Protein AF-A0AAP0HSZ7-F1 (afdb_monomer)

InterPro domains:
  IPR001128 Cytochrome P450 [PF00067] (27-95)
  IPR036396 Cytochrome P450 superfamily [G3DSA:1.10.630.10] (6-100)
  IPR036396 Cytochrome P450 superfamily [SSF48264] (20-97)

Secondary structure (DSSP, 8-state):
-PPP-TTSHHHHHHHHT-SSTTHHHHHHHHHHHHHHHHHHHHHHHHHHHHSPPPS---HHHHHHS-B-TTSPBPPHHHHHHHHHHHHHHHHHHHHHHHHHHHH-TT--------PPP-----

Foldseek 3Di:
DDDPPLVCVVVVVVVVLPPDPCSVVVVVVVVVLLVVLLVVLVVVVVCVVPDDDDPDDDPLNVQQCDADPVRDGDDSSSSSSVVVVCVVVCVVVVVVVVVVCVVCVPDPDDDDPDPDPDPPPD

Structure (mmCIF, N/CA/C/O backbone):
data_AF-A0AAP0HSZ7-F1
#
_entry.id   AF-A0AAP0HSZ7-F1
#
loop_
_atom_site.group_PDB
_atom_site.id
_atom_site.type_symbol
_atom_site.label_atom_id
_atom_site.label_alt_id
_atom_site.label_comp_id
_atom_site.label_asym_id
_atom_site.label_entity_id
_atom_site.label_seq_id
_atom_site.pdbx_PDB_ins_code
_atom_site.Cartn_x
_atom_site.Cartn_y
_atom_site.Cartn_z
_atom_site.occupancy
_atom_site.B_iso_or_equiv
_atom_site.auth_seq_id
_atom_site.auth_comp_id
_atom_site.auth_asym_id
_atom_site.auth_atom_id
_atom_site.pdbx_PDB_model_num
ATOM 1 N N . MET A 1 1 ? 3.371 -22.488 9.669 1.00 41.75 1 MET A N 1
ATOM 2 C CA . MET A 1 1 ? 4.230 -21.444 9.077 1.00 41.75 1 MET A CA 1
ATOM 3 C C . MET A 1 1 ? 3.594 -20.109 9.413 1.00 41.75 1 MET A C 1
ATOM 5 O O . MET A 1 1 ? 2.587 -19.772 8.810 1.00 41.75 1 MET A O 1
ATOM 9 N N . GLY A 1 2 ? 4.062 -19.464 10.482 1.00 43.22 2 GLY A N 1
ATOM 10 C CA . GLY A 1 2 ? 3.450 -18.241 11.002 1.00 43.22 2 GLY A CA 1
ATOM 11 C C . GLY A 1 2 ? 3.697 -17.076 10.055 1.00 43.22 2 GLY A C 1
ATOM 12 O O . GLY A 1 2 ? 4.833 -16.862 9.634 1.00 43.22 2 GLY A O 1
ATOM 13 N N . TRP A 1 3 ? 2.629 -16.359 9.717 1.00 48.72 3 TRP A N 1
ATOM 14 C CA . TRP A 1 3 ? 2.714 -15.055 9.071 1.00 48.72 3 TRP A CA 1
ATOM 15 C C . TRP A 1 3 ? 3.683 -14.179 9.882 1.00 48.72 3 TRP A C 1
ATOM 17 O O . TRP A 1 3 ? 3.602 -14.207 11.116 1.00 48.72 3 TRP A O 1
ATOM 27 N N . PRO A 1 4 ? 4.632 -13.454 9.263 1.00 49.66 4 PRO A N 1
ATOM 28 C CA . PRO A 1 4 ? 5.473 -12.530 10.009 1.00 49.66 4 PRO A CA 1
ATOM 29 C C . PRO A 1 4 ? 4.560 -11.549 10.746 1.00 49.66 4 PRO A C 1
ATOM 31 O O . PRO A 1 4 ? 3.753 -10.864 10.126 1.00 49.66 4 PRO A O 1
ATOM 34 N N . TYR A 1 5 ? 4.641 -11.551 12.076 1.00 49.81 5 TYR A N 1
ATOM 35 C CA . TYR A 1 5 ? 3.863 -10.670 12.937 1.00 49.81 5 TYR A CA 1
ATOM 36 C C . TYR A 1 5 ? 4.085 -9.215 12.493 1.00 49.81 5 TYR A C 1
ATOM 38 O O . TYR A 1 5 ? 5.192 -8.685 12.622 1.00 49.81 5 TYR A O 1
ATOM 46 N N . PHE A 1 6 ? 3.023 -8.601 11.961 1.00 59.78 6 PHE A N 1
ATOM 47 C CA . PHE A 1 6 ? 3.003 -7.328 11.230 1.00 59.78 6 PHE A CA 1
ATOM 48 C C . PHE A 1 6 ? 3.539 -6.111 12.012 1.00 59.78 6 PHE A C 1
ATOM 50 O O . PHE A 1 6 ? 3.813 -5.078 11.420 1.00 59.78 6 PHE A O 1
ATOM 57 N N . GLY A 1 7 ? 3.803 -6.241 13.317 1.00 53.78 7 GLY A N 1
ATOM 58 C CA . GLY A 1 7 ? 4.415 -5.191 14.139 1.00 53.78 7 GLY A CA 1
ATOM 59 C C . GLY A 1 7 ? 5.947 -5.078 14.057 1.00 53.78 7 GLY A C 1
ATOM 60 O O . GLY A 1 7 ? 6.494 -4.047 14.438 1.00 53.78 7 GLY A O 1
ATOM 61 N N . ASN A 1 8 ? 6.672 -6.097 13.568 1.00 56.06 8 ASN A N 1
ATOM 62 C CA . ASN A 1 8 ? 8.144 -6.041 13.438 1.00 56.06 8 ASN A CA 1
ATOM 63 C C . ASN A 1 8 ? 8.613 -5.722 11.999 1.00 56.06 8 ASN A C 1
ATOM 65 O O . ASN A 1 8 ? 9.811 -5.712 11.709 1.00 56.06 8 ASN A O 1
ATOM 69 N N . THR A 1 9 ? 7.676 -5.440 11.090 1.00 60.94 9 THR A N 1
ATOM 70 C CA . THR A 1 9 ? 7.922 -5.146 9.667 1.00 60.94 9 THR A CA 1
ATOM 71 C C . THR A 1 9 ? 8.646 -3.813 9.470 1.00 60.94 9 THR A C 1
ATOM 73 O O . THR A 1 9 ? 9.502 -3.696 8.596 1.00 60.94 9 THR A O 1
ATOM 76 N N . LEU A 1 10 ? 8.427 -2.832 10.350 1.00 56.97 10 LEU A N 1
ATOM 77 C CA . LEU A 1 10 ? 9.174 -1.571 10.331 1.00 56.97 10 LEU A CA 1
ATOM 78 C C . LEU A 1 10 ? 10.675 -1.791 10.599 1.00 56.97 10 LEU A C 1
ATOM 80 O O . LEU A 1 10 ? 11.528 -1.153 9.978 1.00 56.97 10 LEU A O 1
ATOM 84 N N . SER A 1 11 ? 11.009 -2.752 11.470 1.00 55.59 11 SER A N 1
ATOM 85 C CA . SER A 1 11 ? 12.386 -3.211 11.692 1.00 55.59 11 SER A CA 1
ATOM 86 C C . SER A 1 11 ? 12.948 -3.917 10.458 1.00 55.59 11 SER A C 1
ATOM 88 O O . SER A 1 11 ? 14.126 -3.751 10.156 1.00 55.59 11 SER A O 1
ATOM 90 N N . PHE A 1 12 ? 12.116 -4.654 9.714 1.00 61.50 12 PHE A N 1
ATOM 91 C CA . PHE A 1 12 ? 12.490 -5.304 8.455 1.00 61.50 12 PHE A CA 1
ATOM 92 C C . PHE A 1 12 ? 12.757 -4.290 7.335 1.00 61.50 12 PHE A C 1
ATOM 94 O O . PHE A 1 12 ? 13.806 -4.357 6.702 1.00 61.50 12 PHE A O 1
ATOM 101 N N . ILE A 1 13 ? 11.891 -3.289 7.146 1.00 61.28 13 ILE A N 1
ATOM 102 C CA . ILE A 1 13 ? 12.109 -2.183 6.197 1.00 61.28 13 ILE A CA 1
ATOM 103 C C . ILE A 1 13 ? 13.379 -1.409 6.572 1.00 61.28 13 ILE A C 1
ATOM 105 O O . ILE A 1 13 ? 14.183 -1.067 5.705 1.00 61.28 13 ILE A O 1
ATOM 109 N N . LYS A 1 14 ? 13.595 -1.162 7.870 1.00 59.94 14 LYS A N 1
ATOM 110 C CA . LYS A 1 14 ? 14.803 -0.501 8.380 1.00 59.94 14 LYS A CA 1
ATOM 111 C C . LYS A 1 14 ? 16.066 -1.337 8.145 1.00 59.94 14 LYS A C 1
ATOM 113 O O . LYS A 1 14 ? 17.078 -0.778 7.735 1.00 59.94 14 LYS A O 1
ATOM 118 N N . ALA A 1 15 ? 16.012 -2.649 8.373 1.00 55.22 15 ALA A N 1
ATOM 119 C CA . ALA A 1 15 ? 17.132 -3.565 8.162 1.00 55.22 15 ALA A CA 1
ATOM 120 C C . ALA A 1 15 ? 17.459 -3.749 6.671 1.00 55.22 15 ALA A C 1
ATOM 122 O O . ALA A 1 15 ? 18.625 -3.676 6.296 1.00 55.22 15 ALA A O 1
ATOM 123 N N . PHE A 1 16 ? 16.443 -3.893 5.814 1.00 54.72 16 PHE A N 1
ATOM 124 C CA . PHE A 1 16 ? 16.590 -4.009 4.358 1.00 54.72 16 PHE A CA 1
ATOM 125 C C . PHE A 1 16 ? 17.233 -2.760 3.730 1.00 54.72 16 PHE A C 1
ATOM 127 O O . PHE A 1 16 ? 17.910 -2.848 2.712 1.00 54.72 16 PHE A O 1
ATOM 134 N N . LYS A 1 17 ? 17.064 -1.589 4.357 1.00 54.47 17 LYS A N 1
ATOM 135 C CA . LYS A 1 17 ? 17.573 -0.294 3.874 1.00 54.47 17 LYS A CA 1
ATOM 136 C C . LYS A 1 17 ? 18.933 0.129 4.440 1.00 54.47 17 LYS A C 1
ATOM 138 O O . LYS A 1 17 ? 19.431 1.187 4.065 1.00 54.47 17 LYS A O 1
ATOM 143 N N . SER A 1 18 ? 19.529 -0.640 5.354 1.00 52.88 18 SER A N 1
ATOM 144 C CA . SER A 1 18 ? 20.661 -0.172 6.173 1.00 52.88 18 SER A CA 1
ATOM 145 C C . SER A 1 18 ? 22.059 -0.329 5.543 1.00 52.88 18 SER A C 1
ATOM 147 O O . SER A 1 18 ? 23.034 0.052 6.189 1.00 52.88 18 SER A O 1
ATOM 149 N N . SER A 1 19 ? 22.206 -0.867 4.330 1.00 51.09 19 SER A N 1
ATOM 150 C CA . SER A 1 19 ? 23.522 -1.286 3.807 1.00 51.09 19 SER A CA 1
ATOM 151 C C . SER A 1 19 ? 24.148 -0.391 2.723 1.00 51.09 19 SER A C 1
ATOM 153 O O . SER A 1 19 ? 24.992 -0.891 1.991 1.00 51.09 19 SER A O 1
ATOM 155 N N . ASP A 1 20 ? 23.798 0.901 2.611 1.00 55.50 20 ASP A N 1
ATOM 156 C CA . ASP A 1 20 ? 24.531 1.845 1.735 1.00 55.50 20 ASP A CA 1
ATOM 157 C C . ASP A 1 20 ? 24.242 3.333 2.090 1.00 55.50 20 ASP A C 1
ATOM 159 O O . ASP A 1 20 ? 23.107 3.639 2.467 1.00 55.50 20 ASP A O 1
ATOM 163 N N . PRO A 1 21 ? 25.198 4.285 1.998 1.00 47.62 21 PRO A N 1
ATOM 164 C CA . PRO A 1 21 ? 25.037 5.747 2.141 1.00 47.62 21 PRO A CA 1
ATOM 165 C C . PRO A 1 21 ? 23.815 6.428 1.493 1.00 47.62 21 PRO A C 1
ATOM 167 O O . PRO A 1 21 ? 23.349 7.437 2.032 1.00 47.62 21 PRO A O 1
ATOM 170 N N . ASP A 1 22 ? 23.222 5.874 0.431 1.00 51.47 22 ASP A N 1
ATOM 171 C CA . ASP A 1 22 ? 21.936 6.342 -0.134 1.00 51.47 22 ASP A CA 1
ATOM 172 C C . ASP A 1 22 ? 20.736 6.158 0.824 1.00 51.47 22 ASP A C 1
ATOM 174 O O . ASP A 1 22 ? 19.632 6.670 0.599 1.00 51.47 22 ASP A O 1
ATOM 178 N N . SER A 1 23 ? 20.966 5.475 1.948 1.00 59.53 23 SER A N 1
ATOM 179 C CA . SER A 1 23 ? 20.072 5.280 3.091 1.00 59.53 23 SER A CA 1
ATOM 180 C C . SER A 1 23 ?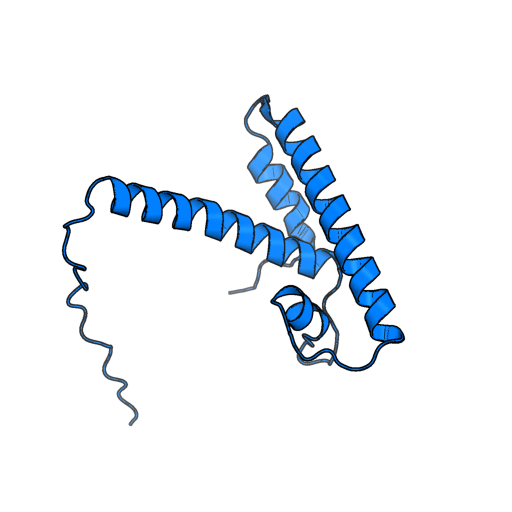 19.355 6.555 3.541 1.00 59.53 23 SER A C 1
ATOM 182 O O . SER A 1 23 ? 18.170 6.495 3.870 1.00 59.53 23 SER A O 1
ATOM 184 N N . PHE A 1 24 ? 20.004 7.725 3.510 1.00 53.75 24 PHE A N 1
ATOM 185 C CA . PHE A 1 24 ? 19.356 8.972 3.931 1.00 53.75 24 PHE A CA 1
ATOM 186 C C . PHE A 1 24 ? 18.237 9.403 2.972 1.00 53.75 24 PHE A C 1
ATOM 188 O O . PHE A 1 24 ? 17.120 9.690 3.412 1.00 53.75 24 PHE A O 1
ATOM 195 N N . ILE A 1 25 ? 18.509 9.394 1.664 1.00 60.56 25 ILE A N 1
ATOM 196 C CA . ILE A 1 25 ? 17.528 9.750 0.630 1.00 60.56 25 ILE A CA 1
ATOM 197 C C . ILE A 1 25 ? 16.416 8.698 0.578 1.00 60.56 25 ILE A C 1
ATOM 199 O O . ILE A 1 25 ? 15.238 9.050 0.542 1.00 60.56 25 ILE A O 1
ATOM 203 N N . SER A 1 26 ? 16.770 7.414 0.688 1.00 65.75 26 SER A N 1
ATOM 204 C CA . SER A 1 26 ? 15.806 6.308 0.753 1.00 65.75 26 SER A CA 1
ATOM 205 C C . SER A 1 26 ? 14.923 6.362 2.006 1.00 65.75 26 SER A C 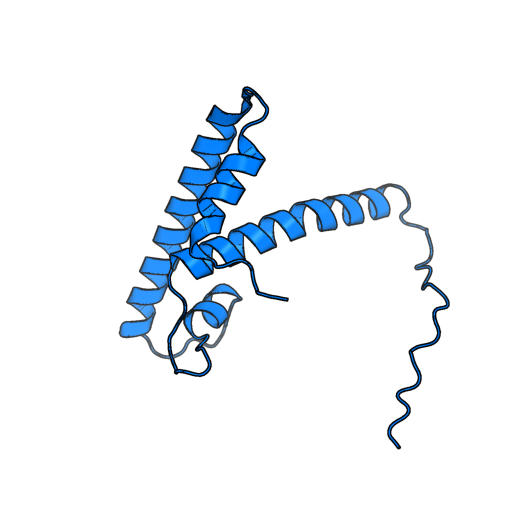1
ATOM 207 O O . SER A 1 26 ? 13.720 6.102 1.934 1.00 65.75 26 SER A O 1
ATOM 209 N N . SER A 1 27 ? 15.482 6.736 3.159 1.00 66.00 27 SER A N 1
ATOM 210 C CA . SER A 1 27 ? 14.752 6.902 4.421 1.00 66.00 27 SER A CA 1
ATOM 211 C C . SER A 1 27 ? 13.794 8.088 4.356 1.00 66.00 27 SER A C 1
ATOM 213 O O . SER A 1 27 ? 12.627 7.959 4.722 1.00 66.00 27 SER A O 1
ATOM 215 N N . TYR A 1 28 ? 14.248 9.223 3.822 1.00 71.88 28 TYR A N 1
ATOM 216 C CA . TYR A 1 28 ? 13.415 10.409 3.645 1.00 71.88 28 TYR A CA 1
ATOM 217 C C . TYR A 1 28 ? 12.270 10.178 2.649 1.00 71.88 28 TYR A C 1
ATOM 219 O O . TYR A 1 28 ? 11.123 10.511 2.946 1.00 71.88 28 TYR A O 1
ATOM 227 N N . ALA A 1 29 ? 12.554 9.554 1.502 1.00 76.94 29 ALA A N 1
ATOM 228 C CA . ALA A 1 29 ? 11.542 9.209 0.505 1.00 76.94 29 ALA A CA 1
ATOM 229 C C . ALA A 1 29 ? 10.508 8.215 1.056 1.00 76.94 29 ALA A C 1
ATOM 231 O O . ALA A 1 29 ? 9.313 8.377 0.831 1.00 76.94 29 ALA A O 1
ATOM 232 N N . CYS A 1 30 ? 10.952 7.225 1.833 1.00 75.06 30 CYS A N 1
ATOM 233 C CA . CYS A 1 30 ? 10.059 6.256 2.465 1.00 75.06 30 CYS A CA 1
ATOM 234 C C . CYS A 1 30 ? 9.141 6.888 3.500 1.00 75.06 30 CYS A C 1
ATOM 236 O O . CYS A 1 30 ? 7.963 6.561 3.531 1.00 75.06 30 CYS A O 1
ATOM 238 N N . LYS A 1 31 ? 9.677 7.782 4.338 1.00 80.56 31 LYS A N 1
ATOM 239 C CA . LYS A 1 31 ? 8.879 8.504 5.331 1.00 80.56 31 LYS A CA 1
ATOM 240 C C . LYS A 1 31 ? 7.810 9.341 4.651 1.00 80.56 31 LYS A C 1
ATOM 242 O O . LYS A 1 31 ? 6.645 9.173 4.957 1.00 80.56 31 LYS A O 1
ATOM 247 N N . LYS A 1 32 ? 8.189 10.123 3.635 1.00 87.31 32 LYS A N 1
ATOM 248 C CA . LYS A 1 32 ? 7.226 10.891 2.837 1.00 87.31 32 LYS A CA 1
ATOM 249 C C . LYS A 1 32 ? 6.147 10.030 2.196 1.00 87.31 32 LYS A C 1
ATOM 251 O O . LYS A 1 32 ? 5.005 10.459 2.111 1.00 87.31 32 LYS A O 1
ATOM 256 N N . LEU A 1 33 ? 6.518 8.850 1.704 1.00 86.56 33 LEU A N 1
ATOM 257 C CA . LEU A 1 33 ? 5.569 7.922 1.107 1.00 86.56 33 LEU A CA 1
ATOM 258 C C . LEU A 1 33 ? 4.595 7.384 2.159 1.00 86.56 33 LEU A C 1
ATOM 260 O O . LEU A 1 33 ? 3.396 7.379 1.908 1.00 86.56 33 LEU A O 1
ATOM 264 N N . VAL A 1 34 ? 5.094 6.974 3.326 1.00 87.19 34 VAL A N 1
ATOM 265 C CA . VAL A 1 34 ? 4.256 6.523 4.446 1.00 87.19 34 VAL A CA 1
ATOM 266 C C . VAL A 1 34 ? 3.325 7.642 4.907 1.00 87.19 34 VAL A C 1
ATOM 268 O O . VAL A 1 34 ? 2.129 7.403 5.012 1.00 87.19 34 VAL A O 1
ATOM 271 N N . ASP A 1 35 ? 3.842 8.858 5.094 1.00 88.31 35 ASP A N 1
ATOM 272 C CA . ASP A 1 35 ? 3.053 10.026 5.503 1.00 88.31 35 ASP A CA 1
ATOM 273 C C . ASP A 1 35 ? 1.936 10.312 4.485 1.00 88.31 35 ASP A C 1
ATOM 275 O O . ASP A 1 35 ? 0.771 10.430 4.851 1.00 88.31 35 ASP A O 1
ATOM 279 N N . ALA A 1 36 ? 2.259 10.321 3.187 1.00 91.12 36 ALA A N 1
ATOM 280 C CA . ALA A 1 36 ? 1.268 10.538 2.136 1.00 91.12 36 ALA A CA 1
ATOM 281 C C . ALA A 1 36 ? 0.206 9.426 2.078 1.00 91.12 36 ALA A C 1
ATOM 283 O O . ALA A 1 36 ? -0.969 9.709 1.847 1.00 91.12 36 ALA A O 1
ATOM 284 N N . LEU A 1 37 ? 0.595 8.160 2.272 1.00 89.00 37 LEU A N 1
ATOM 285 C CA . LEU A 1 37 ? -0.358 7.049 2.315 1.00 89.00 37 LEU A CA 1
ATOM 286 C C . LEU A 1 37 ? -1.259 7.127 3.551 1.00 89.00 37 LEU A C 1
ATOM 288 O O . LEU A 1 37 ? -2.457 6.877 3.433 1.00 89.00 37 LEU A O 1
ATOM 292 N N . LEU A 1 38 ? -0.711 7.513 4.703 1.00 90.88 38 LEU A N 1
ATOM 293 C CA . LEU A 1 38 ? -1.474 7.718 5.930 1.00 90.88 38 LEU A CA 1
ATOM 294 C C . LEU A 1 38 ? -2.482 8.864 5.783 1.00 90.88 38 LEU A C 1
ATOM 296 O O . LEU A 1 38 ? -3.647 8.707 6.151 1.00 90.88 38 LEU A O 1
ATOM 300 N N . ASP A 1 39 ? -2.078 9.986 5.187 1.00 92.12 39 ASP A N 1
ATOM 301 C CA . ASP A 1 39 ? -2.969 11.118 4.905 1.00 92.12 39 ASP A CA 1
ATOM 302 C C . ASP A 1 39 ? -4.136 10.695 3.997 1.00 92.12 39 ASP A C 1
ATOM 304 O O . ASP A 1 39 ? -5.297 11.008 4.264 1.00 92.12 39 ASP A O 1
ATOM 308 N N . ILE A 1 40 ? -3.852 9.920 2.945 1.00 90.69 40 ILE A N 1
ATOM 309 C CA . ILE A 1 40 ? -4.881 9.413 2.025 1.00 90.69 40 ILE A CA 1
ATOM 310 C C . ILE A 1 40 ? -5.827 8.434 2.732 1.00 90.69 40 ILE A C 1
ATOM 312 O O . ILE A 1 40 ? -7.043 8.516 2.547 1.00 90.69 40 ILE A O 1
ATOM 316 N N . LEU A 1 41 ? -5.297 7.498 3.523 1.00 89.88 41 LEU A N 1
ATOM 317 C CA . LEU A 1 41 ? -6.110 6.490 4.209 1.00 89.88 41 LEU A CA 1
ATOM 318 C C . LEU A 1 41 ? -6.980 7.102 5.302 1.00 89.88 41 LEU A C 1
ATOM 320 O O . LEU A 1 41 ? -8.167 6.787 5.379 1.00 89.88 41 LEU A O 1
ATOM 324 N N . SER A 1 42 ? -6.425 8.012 6.101 1.00 88.19 42 SER A N 1
ATOM 325 C CA . SER A 1 42 ? -7.170 8.703 7.153 1.00 88.19 42 SER A CA 1
ATOM 326 C C . SER A 1 42 ? -8.308 9.551 6.575 1.00 88.19 42 SER A C 1
ATOM 328 O O . SER A 1 42 ? -9.437 9.474 7.070 1.00 88.19 42 SER A O 1
ATOM 330 N N . ALA A 1 43 ? -8.065 10.271 5.473 1.00 88.38 43 ALA A N 1
ATOM 331 C CA . ALA A 1 43 ? -9.103 11.003 4.747 1.00 88.38 43 ALA A CA 1
ATOM 332 C C . ALA A 1 43 ? -10.211 10.065 4.239 1.00 88.38 43 ALA A C 1
ATOM 334 O O . ALA A 1 43 ? -11.391 10.284 4.520 1.00 88.38 43 ALA A O 1
ATOM 335 N N . ARG A 1 44 ? -9.842 8.960 3.577 1.00 87.69 44 ARG A N 1
ATOM 336 C CA . ARG A 1 44 ? -10.799 7.955 3.079 1.00 87.69 44 ARG A CA 1
ATOM 337 C C . ARG A 1 44 ? -11.615 7.318 4.203 1.00 87.69 44 ARG A C 1
ATOM 339 O O . ARG A 1 44 ? -12.814 7.088 4.043 1.00 87.69 44 ARG A O 1
ATOM 346 N N . ARG A 1 45 ? -10.996 7.039 5.353 1.00 85.00 45 ARG A N 1
ATOM 347 C CA . ARG A 1 45 ? -11.680 6.464 6.519 1.00 85.00 45 ARG A CA 1
ATOM 348 C C . ARG A 1 45 ? -12.686 7.458 7.110 1.00 85.00 45 ARG A C 1
ATOM 350 O O . ARG A 1 45 ? -13.792 7.049 7.454 1.00 85.00 45 ARG A O 1
ATOM 357 N N . ALA A 1 46 ? -12.351 8.749 7.165 1.00 85.50 46 ALA A N 1
ATOM 358 C CA . ALA A 1 46 ? -13.260 9.800 7.629 1.00 85.50 46 ALA A CA 1
ATOM 359 C C . ALA A 1 46 ? -14.463 10.003 6.689 1.00 85.50 46 ALA A C 1
ATOM 361 O O . ALA A 1 46 ? -15.602 10.121 7.147 1.00 85.50 46 ALA A O 1
ATOM 362 N N . GLU A 1 47 ? -14.236 9.977 5.374 1.00 83.56 47 GLU A N 1
ATOM 363 C CA . GLU A 1 47 ? -15.303 10.091 4.372 1.00 83.56 47 GLU A CA 1
ATOM 364 C C . GLU A 1 47 ? -16.301 8.928 4.472 1.00 83.56 47 G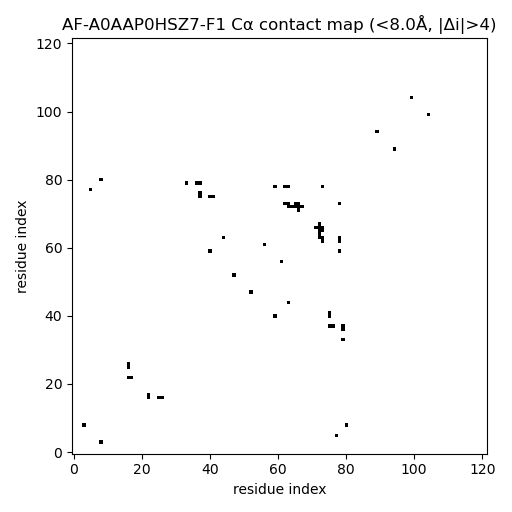LU A C 1
ATOM 366 O O . GLU A 1 47 ? -17.512 9.139 4.415 1.00 83.56 47 GLU A O 1
ATOM 371 N N . ARG A 1 48 ? -15.824 7.708 4.735 1.00 77.19 48 ARG A N 1
ATOM 372 C CA . ARG A 1 48 ? -16.664 6.504 4.878 1.00 77.19 48 ARG A CA 1
ATOM 373 C C . ARG A 1 48 ? -17.587 6.504 6.094 1.00 77.19 48 ARG A C 1
ATOM 375 O O . ARG A 1 48 ? -18.603 5.819 6.069 1.00 77.19 48 ARG A O 1
ATOM 382 N N . VAL A 1 49 ? -17.274 7.270 7.141 1.00 75.44 49 VAL A N 1
ATOM 383 C CA . VAL A 1 49 ? -18.181 7.431 8.294 1.00 75.44 49 VAL A CA 1
ATOM 384 C C . VAL A 1 49 ? -19.435 8.223 7.906 1.00 75.44 49 VAL A C 1
ATOM 386 O O . VAL A 1 49 ? -20.493 8.039 8.503 1.00 75.44 49 VAL A O 1
ATOM 389 N N . THR A 1 50 ? -19.333 9.101 6.905 1.00 70.19 50 THR A N 1
ATOM 390 C CA . THR A 1 50 ? -20.392 10.058 6.544 1.00 70.19 50 THR A CA 1
ATOM 391 C C . THR A 1 50 ? -21.047 9.782 5.187 1.00 70.19 50 THR A C 1
ATOM 393 O O . THR A 1 50 ? -22.162 10.246 4.949 1.00 70.19 50 THR A O 1
ATOM 396 N N . ALA A 1 51 ? -20.392 9.025 4.302 1.00 65.31 51 ALA A N 1
ATOM 397 C CA . ALA A 1 51 ? -20.817 8.822 2.920 1.00 65.31 51 ALA A CA 1
ATOM 398 C C . ALA A 1 51 ? -21.557 7.494 2.666 1.00 65.31 51 ALA A C 1
ATOM 400 O O . ALA A 1 51 ? -21.328 6.478 3.318 1.00 65.31 51 ALA A O 1
ATOM 401 N N . ALA A 1 52 ? -22.428 7.503 1.650 1.00 62.44 52 ALA A N 1
ATOM 402 C CA . ALA A 1 52 ? -23.081 6.312 1.103 1.00 62.44 52 ALA A CA 1
ATOM 403 C C . ALA A 1 52 ? -22.081 5.430 0.314 1.00 62.44 52 ALA A C 1
ATOM 405 O O . ALA A 1 52 ? -21.107 5.965 -0.223 1.00 62.44 52 ALA A O 1
ATOM 406 N N . PRO A 1 53 ? -22.316 4.105 0.192 1.00 60.88 53 PRO A N 1
ATOM 407 C CA . PRO A 1 53 ? -21.375 3.201 -0.466 1.00 60.88 53 PRO A CA 1
ATOM 408 C C . PRO A 1 53 ? -21.124 3.620 -1.922 1.00 60.88 53 PRO A C 1
ATOM 410 O O . PRO A 1 53 ? -22.053 3.681 -2.730 1.00 60.88 53 PRO A O 1
ATOM 413 N N . GLN A 1 54 ? -19.869 3.922 -2.263 1.00 62.28 54 GLN A N 1
ATOM 414 C CA . GLN A 1 54 ? -19.473 4.261 -3.630 1.00 62.28 54 GLN A CA 1
ATOM 415 C C . GLN A 1 54 ? -19.278 2.993 -4.478 1.00 62.28 54 GLN A C 1
ATOM 417 O O . GLN A 1 54 ? -18.804 1.967 -4.000 1.00 62.28 54 GLN A O 1
ATOM 422 N N . ALA A 1 55 ? -19.629 3.077 -5.766 1.00 58.16 55 ALA A N 1
ATOM 423 C CA . ALA A 1 55 ? -19.694 1.938 -6.689 1.00 58.16 55 ALA A CA 1
ATOM 424 C C . ALA A 1 55 ? -18.339 1.465 -7.257 1.00 58.16 55 ALA A C 1
ATOM 426 O O . ALA A 1 55 ? -18.296 0.460 -7.966 1.00 58.16 55 ALA A O 1
ATOM 427 N N . LYS A 1 56 ? -17.235 2.177 -6.994 1.00 60.12 56 LYS A N 1
ATOM 428 C CA . LYS A 1 56 ? -15.899 1.804 -7.478 1.00 60.12 56 LYS A CA 1
ATOM 429 C C . LYS A 1 56 ? -15.004 1.490 -6.285 1.00 60.12 56 LYS A C 1
ATOM 431 O O . LYS A 1 56 ? -14.478 2.406 -5.673 1.00 60.12 56 LYS A O 1
ATOM 436 N N . GLN A 1 57 ? -14.854 0.204 -5.980 1.00 70.44 57 GLN A N 1
ATOM 437 C CA . GLN A 1 57 ? -13.903 -0.276 -4.982 1.00 70.44 57 GLN A CA 1
ATOM 438 C C . GLN A 1 57 ? -12.521 -0.401 -5.619 1.00 70.44 57 GLN A C 1
ATOM 440 O O . GLN A 1 57 ? -12.341 -1.143 -6.589 1.00 70.44 57 GLN A O 1
ATOM 445 N N . ASP A 1 58 ? -11.551 0.337 -5.091 1.00 82.50 58 ASP A N 1
ATOM 446 C CA . ASP A 1 58 ? -10.142 0.056 -5.337 1.00 82.50 58 ASP A CA 1
ATOM 447 C C . ASP A 1 58 ? -9.575 -0.946 -4.309 1.00 82.50 58 ASP A C 1
ATOM 449 O O . ASP A 1 58 ? -10.272 -1.451 -3.427 1.00 82.50 58 ASP A O 1
ATOM 453 N N . MET A 1 59 ? -8.296 -1.302 -4.445 1.00 84.06 59 MET A N 1
ATOM 454 C CA . MET A 1 59 ? -7.660 -2.240 -3.516 1.00 84.06 59 MET A CA 1
ATOM 455 C C . MET A 1 59 ? -7.618 -1.700 -2.076 1.00 84.06 59 MET A C 1
ATOM 457 O O . MET A 1 59 ? -7.783 -2.473 -1.137 1.00 84.06 59 MET A O 1
ATOM 461 N N . THR A 1 60 ? -7.403 -0.394 -1.886 1.00 87.62 60 THR A N 1
ATOM 462 C CA . THR A 1 60 ? -7.353 0.209 -0.542 1.00 87.62 60 THR A CA 1
ATOM 463 C C . THR A 1 60 ? -8.722 0.176 0.119 1.00 87.62 60 THR A C 1
ATOM 465 O O . THR A 1 60 ? -8.834 -0.116 1.305 1.00 87.62 60 THR A O 1
ATOM 468 N N . ASP A 1 61 ? -9.768 0.370 -0.676 1.00 88.00 61 ASP A N 1
ATOM 469 C CA . ASP A 1 61 ? -11.151 0.286 -0.246 1.00 88.00 61 ASP A CA 1
ATOM 470 C C . ASP A 1 61 ? -11.503 -1.113 0.265 1.00 88.00 61 ASP A C 1
ATOM 472 O O . ASP A 1 61 ? -12.125 -1.245 1.316 1.00 88.00 61 ASP A O 1
ATOM 476 N N . ALA A 1 62 ? -11.047 -2.149 -0.443 1.00 88.31 62 ALA A N 1
ATOM 477 C CA . ALA A 1 62 ? -11.225 -3.534 -0.023 1.00 88.31 62 ALA A CA 1
ATOM 478 C C . ALA A 1 62 ? -10.458 -3.861 1.270 1.00 88.31 62 ALA A C 1
ATOM 480 O O . ALA A 1 62 ? -10.958 -4.620 2.094 1.00 88.31 62 ALA A O 1
ATOM 481 N N . LEU A 1 63 ? -9.268 -3.280 1.470 1.00 88.88 63 LEU A N 1
ATOM 482 C CA . LEU A 1 63 ? -8.480 -3.472 2.693 1.00 88.88 63 LEU A CA 1
ATOM 483 C C . LEU A 1 63 ? -9.083 -2.748 3.907 1.00 88.88 63 LEU A C 1
ATOM 485 O O . LEU A 1 63 ? -9.008 -3.269 5.014 1.00 88.88 63 LEU A O 1
ATOM 489 N N . ILE A 1 64 ? -9.718 -1.587 3.715 1.00 88.62 64 ILE A N 1
ATOM 490 C CA . ILE A 1 64 ? -10.429 -0.866 4.788 1.00 88.62 64 ILE A CA 1
ATOM 491 C C . ILE A 1 64 ? -11.651 -1.659 5.281 1.00 88.62 64 ILE A C 1
ATOM 493 O O . ILE A 1 64 ? -11.989 -1.613 6.467 1.00 88.62 64 ILE A O 1
ATOM 497 N N . ASP A 1 65 ? -12.321 -2.374 4.377 1.00 87.25 65 ASP A N 1
ATOM 498 C CA . ASP A 1 65 ? -13.499 -3.187 4.694 1.00 87.25 65 ASP A CA 1
ATOM 499 C C . ASP A 1 65 ? -13.152 -4.627 5.101 1.00 87.25 65 ASP A C 1
ATOM 501 O O . ASP A 1 65 ? -14.040 -5.369 5.514 1.00 87.25 65 ASP A O 1
ATOM 505 N N . ALA A 1 66 ? -11.880 -5.023 5.004 1.00 87.12 66 ALA A N 1
ATOM 506 C CA . ALA A 1 66 ? -11.430 -6.351 5.388 1.00 87.12 66 ALA A CA 1
ATOM 507 C C . ALA A 1 66 ? -11.528 -6.543 6.908 1.00 87.12 66 ALA A C 1
ATOM 509 O O . ALA A 1 66 ? -11.017 -5.737 7.689 1.00 87.12 66 ALA A O 1
ATOM 510 N N . GLU A 1 67 ? -12.164 -7.641 7.310 1.00 87.62 67 GLU A N 1
ATOM 511 C CA . GLU A 1 67 ? -12.354 -8.046 8.701 1.00 87.62 67 GLU A CA 1
ATOM 512 C C . GLU A 1 67 ? -11.709 -9.419 8.936 1.00 87.62 67 GLU A C 1
ATOM 514 O O . GLU A 1 67 ? -11.751 -10.296 8.068 1.00 87.62 67 GLU A O 1
ATOM 519 N N . ASP A 1 68 ? -11.088 -9.601 10.100 1.00 83.75 68 ASP A N 1
ATOM 520 C CA . ASP A 1 68 ? -10.550 -10.889 10.535 1.00 83.75 68 ASP A CA 1
ATOM 521 C C . ASP A 1 68 ? -11.660 -11.846 11.024 1.00 83.75 68 ASP A C 1
ATOM 523 O O . ASP A 1 68 ? -12.842 -11.503 11.090 1.00 83.75 68 ASP A O 1
ATOM 527 N N . GLU A 1 69 ? -11.288 -13.067 11.420 1.00 86.75 69 GLU A N 1
ATOM 528 C CA . GLU A 1 69 ? -12.228 -14.069 11.959 1.00 86.75 69 GLU A CA 1
ATOM 529 C C . GLU A 1 69 ? -12.973 -13.604 13.229 1.00 86.75 69 GLU A C 1
ATOM 531 O O . GLU A 1 69 ? -13.963 -14.213 13.635 1.00 86.75 69 GLU A O 1
ATOM 536 N N . LYS A 1 70 ? -12.497 -12.538 13.877 1.00 83.12 70 LYS A N 1
ATOM 537 C CA . LYS A 1 70 ? -13.061 -11.932 15.086 1.00 83.12 70 LYS A CA 1
ATOM 538 C C . LYS A 1 70 ? -13.814 -10.629 14.785 1.00 83.12 70 LYS A C 1
ATOM 540 O O . LYS A 1 70 ? -14.267 -9.981 15.729 1.00 83.12 70 LYS A O 1
ATOM 545 N N . GLY A 1 71 ? -13.959 -10.251 13.512 1.00 84.38 71 GLY A N 1
ATOM 546 C CA . GLY A 1 71 ? -14.602 -9.011 13.071 1.00 84.38 71 GLY A CA 1
ATOM 547 C C . GLY A 1 71 ? -13.751 -7.750 13.269 1.00 84.38 71 GLY A C 1
ATOM 548 O O . GLY A 1 71 ? -14.278 -6.640 13.233 1.00 84.38 71 GLY A O 1
ATOM 549 N N . GLN A 1 72 ? -12.451 -7.886 13.541 1.00 84.81 72 GLN A N 1
ATOM 550 C CA . GLN A 1 72 ? -11.533 -6.756 13.670 1.00 84.81 72 GLN A CA 1
ATOM 551 C C . GLN A 1 72 ? -11.057 -6.311 12.292 1.00 84.81 72 GLN A C 1
ATOM 553 O O . GLN A 1 72 ? -10.627 -7.121 11.472 1.00 84.81 72 GLN A O 1
ATOM 558 N N . LYS A 1 73 ? -11.126 -5.002 12.051 1.00 88.75 73 LYS A N 1
ATOM 559 C CA . LYS A 1 73 ? -10.619 -4.379 10.828 1.00 88.75 73 LYS A CA 1
ATOM 560 C C . LYS A 1 73 ? -9.124 -4.117 10.928 1.00 88.75 73 LYS A C 1
ATOM 562 O O . LYS A 1 73 ? -8.612 -3.888 12.023 1.00 88.75 73 LYS A O 1
ATOM 567 N N . LEU A 1 74 ? -8.468 -4.069 9.774 1.00 87.94 74 LEU A N 1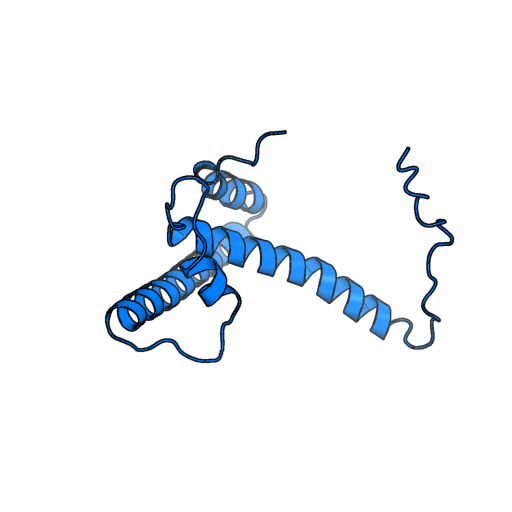
ATOM 568 C CA . LEU A 1 74 ? -7.052 -3.722 9.674 1.00 87.94 74 LEU A CA 1
ATOM 569 C C . LEU A 1 74 ? -6.781 -2.289 10.165 1.00 87.94 74 LEU A C 1
ATOM 571 O O . LEU A 1 74 ? -7.579 -1.365 9.928 1.00 87.94 74 LEU A O 1
ATOM 575 N N . SER A 1 75 ? -5.640 -2.112 10.835 1.00 88.12 75 SER A N 1
ATOM 576 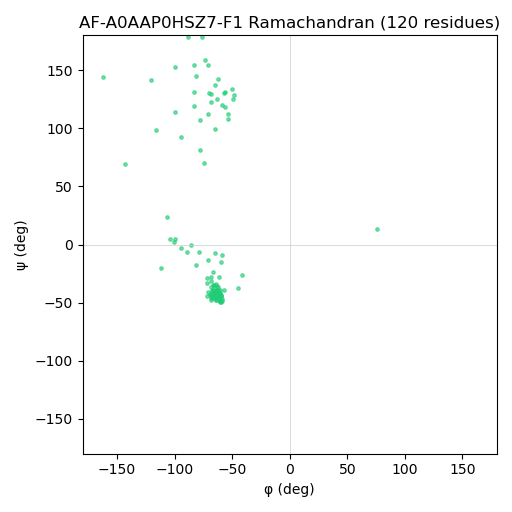C CA . SER A 1 75 ? -5.124 -0.792 11.207 1.00 88.12 75 SER A CA 1
ATOM 577 C C . SER A 1 75 ? -4.560 -0.066 9.983 1.00 88.12 75 SER A C 1
ATOM 579 O O . SER A 1 75 ? -4.214 -0.683 8.973 1.00 88.12 75 SER A O 1
ATOM 581 N N . ASP A 1 76 ? -4.463 1.262 10.052 1.00 87.31 76 ASP A N 1
ATOM 582 C CA . ASP A 1 76 ? -3.955 2.046 8.923 1.00 87.31 76 ASP A CA 1
ATOM 583 C C . ASP A 1 76 ? -2.482 1.697 8.625 1.00 87.31 76 ASP A C 1
ATOM 585 O O . ASP A 1 76 ? -2.092 1.618 7.463 1.00 87.31 76 ASP A O 1
ATOM 58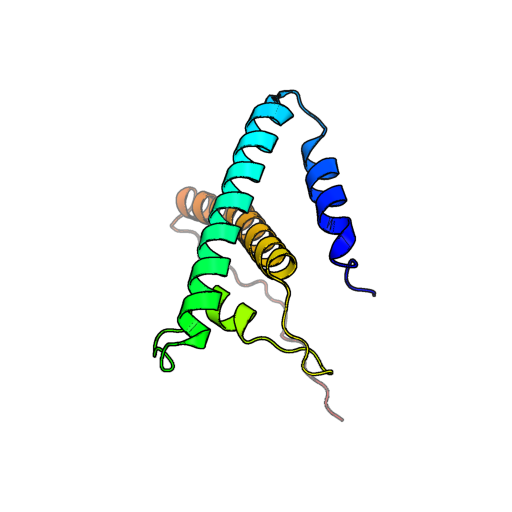9 N N . GLU A 1 77 ? -1.683 1.375 9.647 1.00 85.00 77 GLU A N 1
ATOM 590 C CA . GLU A 1 77 ? -0.302 0.901 9.499 1.00 85.00 77 GLU A CA 1
ATOM 591 C C . GLU A 1 77 ? -0.221 -0.444 8.769 1.00 85.00 77 GLU A C 1
ATOM 593 O O . GLU A 1 77 ? 0.604 -0.610 7.870 1.00 85.00 77 GLU A O 1
ATOM 598 N N . GLU A 1 78 ? -1.099 -1.391 9.108 1.00 85.06 78 GLU A N 1
ATOM 599 C CA . GLU A 1 78 ? -1.140 -2.706 8.460 1.00 85.06 78 GLU A CA 1
ATOM 600 C C . GLU A 1 78 ? -1.509 -2.579 6.978 1.00 85.06 78 GLU A C 1
ATOM 602 O O . GLU A 1 78 ? -0.910 -3.230 6.118 1.00 85.06 78 GLU A O 1
ATOM 607 N N . ILE A 1 79 ? -2.458 -1.696 6.658 1.00 88.88 79 ILE A N 1
ATOM 608 C CA . ILE A 1 79 ? -2.850 -1.411 5.275 1.00 88.88 79 ILE A CA 1
ATOM 609 C C . ILE A 1 79 ? -1.676 -0.787 4.507 1.00 88.88 79 ILE A C 1
ATOM 611 O O . ILE A 1 79 ? -1.380 -1.219 3.390 1.00 88.88 79 ILE A O 1
ATOM 615 N N . ILE A 1 80 ? -0.978 0.193 5.090 1.00 87.75 80 ILE A N 1
ATOM 616 C CA . ILE A 1 80 ? 0.190 0.841 4.468 1.00 87.75 80 ILE A CA 1
ATOM 617 C C . ILE A 1 80 ? 1.294 -0.177 4.182 1.00 87.75 80 ILE A C 1
ATOM 619 O O . ILE A 1 80 ? 1.851 -0.179 3.082 1.00 87.75 80 ILE A O 1
ATOM 623 N N . ASP A 1 81 ? 1.582 -1.069 5.125 1.00 81.75 81 ASP A N 1
ATOM 624 C CA . ASP A 1 81 ? 2.603 -2.101 4.956 1.00 81.75 81 ASP A CA 1
ATOM 625 C C . ASP A 1 81 ? 2.259 -3.054 3.803 1.00 81.75 81 ASP A C 1
ATOM 627 O O . ASP A 1 81 ? 3.123 -3.372 2.978 1.00 81.75 81 ASP A O 1
ATOM 631 N N . ILE A 1 82 ? 0.989 -3.457 3.681 1.00 85.69 82 ILE A N 1
ATOM 632 C CA . ILE A 1 82 ? 0.513 -4.272 2.556 1.00 85.69 82 ILE A CA 1
ATOM 633 C C . ILE A 1 82 ? 0.696 -3.514 1.236 1.00 85.69 82 ILE A C 1
ATOM 635 O O . ILE A 1 82 ? 1.203 -4.082 0.267 1.00 85.69 82 ILE A O 1
ATOM 639 N N . LEU A 1 83 ? 0.334 -2.230 1.186 1.00 87.19 83 LEU A N 1
ATOM 640 C CA . LEU A 1 83 ? 0.477 -1.415 -0.022 1.00 87.19 83 LEU A CA 1
ATOM 641 C C . LEU A 1 83 ? 1.942 -1.262 -0.437 1.00 87.19 83 LEU A C 1
ATOM 643 O O . LEU A 1 83 ? 2.267 -1.458 -1.607 1.00 87.19 83 LEU A O 1
ATOM 647 N N . ILE A 1 84 ? 2.840 -0.976 0.505 1.00 84.81 84 ILE A N 1
ATOM 648 C CA . ILE A 1 84 ? 4.278 -0.854 0.233 1.00 84.81 84 ILE A CA 1
ATOM 649 C C . ILE A 1 84 ? 4.854 -2.189 -0.241 1.00 84.81 84 ILE A C 1
ATOM 651 O O . ILE A 1 84 ? 5.630 -2.223 -1.199 1.00 84.81 84 ILE A O 1
ATOM 655 N N . MET A 1 85 ? 4.458 -3.297 0.387 1.00 83.44 85 MET A N 1
ATOM 656 C CA . MET A 1 85 ? 4.874 -4.634 -0.026 1.00 83.44 85 MET A CA 1
ATOM 657 C C . MET A 1 85 ? 4.452 -4.927 -1.471 1.00 83.44 85 MET A C 1
ATOM 659 O O . MET A 1 85 ? 5.286 -5.346 -2.275 1.00 83.44 85 MET A O 1
ATOM 663 N N . TYR A 1 86 ? 3.187 -4.674 -1.822 1.00 83.56 86 TYR A N 1
ATOM 664 C CA . TYR A 1 86 ? 2.684 -4.879 -3.182 1.00 83.56 86 TYR A CA 1
ATOM 665 C C . TYR A 1 86 ? 3.354 -3.957 -4.201 1.00 83.56 86 TYR A C 1
ATOM 667 O O . TYR A 1 86 ? 3.679 -4.407 -5.298 1.00 83.56 86 TYR A O 1
ATOM 675 N N . LEU A 1 87 ? 3.604 -2.694 -3.848 1.00 84.19 87 LEU A N 1
ATOM 676 C CA . LEU A 1 87 ? 4.297 -1.748 -4.722 1.00 84.19 87 LEU A CA 1
ATOM 677 C C . LEU A 1 87 ? 5.734 -2.193 -5.005 1.00 84.19 87 LEU A C 1
ATOM 679 O O . LEU A 1 87 ? 6.152 -2.178 -6.162 1.00 84.19 87 LEU A O 1
ATOM 683 N N . ASN A 1 88 ? 6.467 -2.656 -3.990 1.00 79.88 88 ASN A N 1
ATOM 684 C CA . ASN A 1 88 ? 7.824 -3.170 -4.178 1.00 79.88 88 ASN A CA 1
ATOM 685 C C . ASN A 1 88 ? 7.835 -4.464 -5.000 1.00 79.88 88 ASN A C 1
ATOM 687 O O . ASN A 1 88 ? 8.619 -4.591 -5.940 1.00 79.88 88 ASN A O 1
ATOM 691 N N . ALA A 1 89 ? 6.943 -5.409 -4.689 1.00 81.75 89 ALA A N 1
ATOM 692 C CA . ALA A 1 89 ? 6.828 -6.658 -5.438 1.00 81.75 89 ALA A CA 1
ATOM 693 C C . ALA A 1 89 ? 6.450 -6.409 -6.909 1.00 81.75 89 ALA A C 1
ATOM 695 O O . ALA A 1 89 ? 7.014 -7.020 -7.822 1.00 81.75 89 ALA A O 1
ATOM 696 N N . GLY A 1 90 ? 5.518 -5.484 -7.143 1.00 80.31 90 GLY A N 1
ATOM 697 C CA . GLY A 1 90 ? 5.113 -5.047 -8.472 1.00 80.31 90 GLY A CA 1
ATOM 698 C C . GLY A 1 90 ? 6.255 -4.368 -9.219 1.00 80.31 90 GLY A C 1
ATOM 699 O O . GLY A 1 90 ? 6.491 -4.698 -10.372 1.00 80.31 90 GLY A O 1
ATOM 700 N N . HIS A 1 91 ? 7.012 -3.480 -8.575 1.00 81.94 91 HIS A N 1
ATOM 701 C CA . HIS A 1 91 ? 8.106 -2.763 -9.229 1.00 81.94 91 HIS A CA 1
ATOM 702 C C . HIS A 1 91 ? 9.193 -3.710 -9.759 1.00 81.94 91 HIS A C 1
ATOM 704 O O . HIS A 1 91 ? 9.535 -3.636 -10.936 1.00 81.94 91 HIS A O 1
ATOM 710 N N . GLU A 1 92 ? 9.678 -4.642 -8.936 1.00 84.31 92 GLU A N 1
ATOM 711 C CA . GLU A 1 92 ? 10.714 -5.601 -9.350 1.00 84.31 92 GLU A CA 1
ATOM 712 C C . GLU A 1 92 ? 10.212 -6.526 -10.469 1.00 84.31 92 GLU A C 1
ATOM 714 O O . GLU A 1 92 ? 10.850 -6.688 -11.509 1.00 84.31 92 GLU A O 1
ATOM 719 N N . SER A 1 93 ? 9.019 -7.102 -10.305 1.00 85.56 93 SER A N 1
ATOM 720 C CA . SER A 1 93 ? 8.484 -8.067 -11.273 1.00 85.56 93 SER A CA 1
ATOM 721 C C . SER A 1 93 ? 8.040 -7.421 -12.590 1.00 85.56 93 SER A C 1
ATOM 723 O O . SER A 1 93 ? 8.370 -7.927 -13.665 1.00 85.56 93 SER A O 1
ATOM 725 N N . ILE A 1 94 ? 7.338 -6.287 -12.540 1.00 83.88 94 ILE A N 1
ATOM 726 C CA . ILE A 1 94 ? 6.812 -5.598 -13.727 1.00 83.88 94 ILE A CA 1
ATOM 727 C C . ILE A 1 94 ? 7.949 -4.957 -14.519 1.00 83.88 94 ILE A C 1
ATOM 729 O O . ILE A 1 94 ? 7.944 -5.051 -15.749 1.00 83.88 94 ILE A O 1
ATOM 733 N N . ALA A 1 95 ? 8.941 -4.351 -13.855 1.00 82.50 95 ALA A N 1
ATOM 734 C CA . ALA A 1 95 ? 10.102 -3.800 -14.550 1.00 82.50 95 ALA A CA 1
ATOM 735 C C . ALA A 1 95 ? 10.856 -4.899 -15.311 1.00 82.50 95 ALA A C 1
ATOM 737 O O . ALA A 1 95 ? 11.193 -4.720 -16.484 1.00 82.50 95 ALA A O 1
ATOM 738 N N . HIS A 1 96 ? 11.038 -6.064 -14.683 1.00 79.69 96 HIS A N 1
ATOM 739 C CA . HIS A 1 96 ? 11.680 -7.216 -15.310 1.00 79.69 96 HIS A CA 1
ATOM 740 C C . HIS A 1 96 ? 10.875 -7.752 -16.500 1.00 79.69 96 HIS A C 1
ATOM 742 O O . HIS A 1 96 ? 11.444 -7.957 -17.573 1.00 79.69 96 HIS A O 1
ATOM 748 N N . ILE A 1 97 ? 9.560 -7.942 -16.352 1.00 82.12 97 ILE A N 1
ATOM 749 C CA . ILE A 1 97 ? 8.696 -8.412 -17.448 1.00 82.12 97 ILE A CA 1
ATOM 750 C C . ILE A 1 97 ? 8.728 -7.423 -18.617 1.00 82.12 97 ILE A C 1
ATOM 752 O O . ILE A 1 97 ? 8.998 -7.824 -19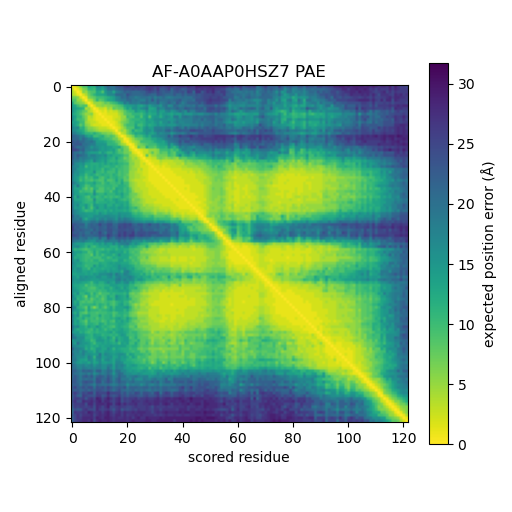.747 1.00 82.12 97 ILE A O 1
ATOM 756 N N . THR A 1 98 ? 8.553 -6.129 -18.346 1.00 83.94 98 THR A N 1
ATOM 757 C CA . THR A 1 98 ? 8.545 -5.081 -19.379 1.00 83.94 98 THR A CA 1
ATOM 758 C C . THR A 1 98 ? 9.887 -5.006 -20.111 1.00 83.94 98 THR A C 1
ATOM 760 O O . THR A 1 98 ? 9.940 -4.848 -21.333 1.00 83.94 98 THR A O 1
ATOM 763 N N . MET A 1 99 ? 11.001 -5.144 -19.385 1.00 85.06 99 MET A N 1
ATOM 764 C CA . MET A 1 99 ? 12.335 -5.188 -19.983 1.00 85.06 99 MET A CA 1
ATOM 765 C C . MET A 1 99 ? 12.501 -6.405 -20.899 1.00 85.06 99 MET A C 1
ATOM 767 O O . MET A 1 99 ? 13.008 -6.266 -22.014 1.00 85.06 99 MET A O 1
ATOM 771 N N . LEU A 1 100 ? 12.059 -7.586 -20.459 1.00 83.25 100 LEU A N 1
ATOM 772 C CA . LEU A 1 100 ? 12.130 -8.815 -21.251 1.00 83.25 100 LEU A CA 1
ATOM 773 C C . LEU A 1 100 ? 11.262 -8.736 -22.514 1.00 83.25 100 LEU A C 1
ATOM 775 O O . LEU A 1 100 ? 11.733 -9.106 -23.592 1.00 83.25 100 LEU A O 1
ATOM 779 N N . GLU A 1 101 ? 10.040 -8.208 -22.409 1.00 85.12 101 GLU A N 1
ATOM 780 C CA . GLU A 1 101 ? 9.158 -7.960 -23.556 1.00 85.12 101 GLU A CA 1
ATOM 781 C C . GLU A 1 101 ? 9.804 -7.004 -24.562 1.00 85.12 101 GLU A C 1
ATOM 783 O O . GLU A 1 101 ? 9.797 -7.263 -25.766 1.00 85.12 101 GLU A O 1
ATOM 788 N N . ARG A 1 102 ? 10.432 -5.926 -24.077 1.00 87.88 102 ARG A N 1
ATOM 789 C CA . ARG A 1 102 ? 11.113 -4.951 -24.935 1.00 87.88 102 ARG A CA 1
ATOM 790 C C . ARG A 1 102 ? 12.319 -5.544 -25.659 1.00 87.88 102 ARG A C 1
ATOM 792 O O . ARG A 1 102 ? 12.549 -5.216 -26.821 1.00 87.88 102 ARG A O 1
ATOM 799 N N . LEU A 1 103 ? 13.104 -6.383 -24.982 1.00 88.12 103 LEU A N 1
ATOM 800 C CA . LEU A 1 103 ? 14.286 -7.014 -25.572 1.00 88.12 103 LEU A CA 1
ATOM 801 C C . LEU A 1 103 ? 13.924 -8.101 -26.587 1.00 88.12 103 LEU A C 1
ATOM 803 O O . LEU A 1 103 ? 14.696 -8.342 -27.515 1.00 88.12 103 LEU A O 1
ATOM 807 N N . ASN A 1 104 ? 12.774 -8.763 -26.436 1.00 84.50 104 ASN A N 1
ATOM 808 C CA . ASN A 1 104 ? 12.375 -9.834 -27.342 1.00 84.50 104 ASN A CA 1
ATOM 809 C C . ASN A 1 104 ? 10.860 -9.862 -27.626 1.00 84.50 104 ASN A C 1
ATOM 811 O O . ASN A 1 104 ? 10.172 -10.815 -27.252 1.00 84.50 104 ASN A O 1
ATOM 815 N N . PRO A 1 105 ? 10.336 -8.866 -28.363 1.00 81.38 105 PRO A N 1
ATOM 816 C CA . PRO A 1 105 ? 8.896 -8.690 -28.566 1.00 81.38 105 PRO A CA 1
ATOM 817 C C . PRO A 1 105 ? 8.257 -9.756 -29.468 1.00 81.38 105 PRO A C 1
ATOM 819 O O . PRO A 1 105 ? 7.037 -9.852 -29.546 1.00 81.38 105 PRO A O 1
ATOM 822 N N . LYS A 1 106 ? 9.064 -10.554 -30.183 1.00 80.31 106 LYS A N 1
ATOM 823 C CA . LYS A 1 106 ? 8.590 -11.631 -31.072 1.00 80.31 106 LYS A CA 1
ATOM 824 C C . LYS A 1 106 ? 8.695 -1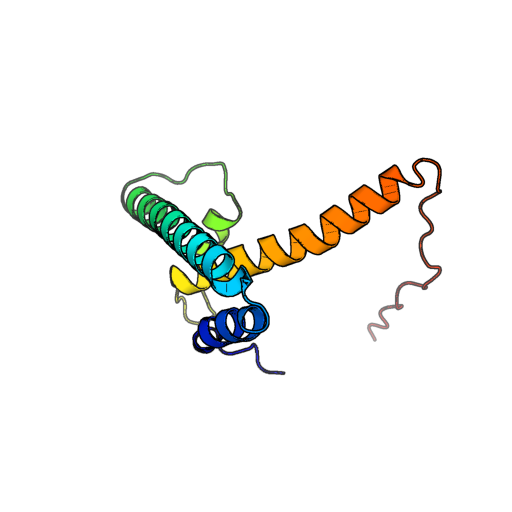3.020 -30.442 1.00 80.31 106 LYS A C 1
ATOM 826 O O . LYS A 1 106 ? 8.402 -14.007 -31.117 1.00 80.31 106 LYS A O 1
ATOM 831 N N . ARG A 1 107 ? 9.146 -13.131 -29.186 1.00 71.56 107 ARG A N 1
ATOM 832 C CA . ARG A 1 107 ? 9.263 -14.429 -28.520 1.00 71.56 107 ARG A CA 1
ATOM 833 C C . ARG A 1 107 ? 7.862 -15.003 -28.269 1.00 71.56 107 ARG A C 1
ATOM 835 O O . ARG A 1 107 ? 7.076 -14.359 -27.580 1.00 71.56 107 ARG A O 1
ATOM 842 N N . PRO A 1 108 ? 7.538 -16.208 -28.770 1.00 72.62 108 PRO A N 1
ATOM 843 C CA . PRO A 1 108 ? 6.272 -16.850 -28.443 1.00 72.62 108 PRO A CA 1
ATOM 844 C C . PRO A 1 108 ? 6.223 -17.176 -26.944 1.00 72.62 108 PRO A C 1
ATOM 846 O O . PRO A 1 108 ? 7.209 -17.663 -26.381 1.00 72.62 108 PRO A O 1
ATOM 849 N N . LEU A 1 109 ? 5.075 -16.914 -26.307 1.00 68.69 109 LEU A N 1
ATOM 850 C CA . LEU A 1 109 ? 4.781 -17.321 -24.930 1.00 68.69 109 LEU A CA 1
ATOM 851 C C . LEU A 1 109 ? 5.002 -18.833 -24.796 1.00 68.69 109 LEU A C 1
ATOM 853 O O . LEU A 1 109 ? 4.252 -19.645 -25.335 1.00 68.69 109 LEU A O 1
ATOM 857 N N . GLN A 1 110 ? 6.076 -19.206 -24.106 1.00 68.25 110 GLN A N 1
ATOM 858 C CA . GLN A 1 110 ? 6.455 -20.595 -23.887 1.00 68.25 110 GLN A CA 1
ATOM 859 C C . GLN A 1 110 ? 5.878 -21.028 -22.540 1.00 68.25 110 GLN A C 1
ATOM 861 O O . GLN A 1 110 ? 6.487 -20.814 -21.493 1.00 68.25 110 GLN A O 1
ATOM 866 N N . TYR A 1 111 ? 4.679 -21.608 -22.559 1.00 62.38 111 TYR A N 1
ATOM 867 C CA . TYR A 1 111 ? 4.148 -22.282 -21.379 1.00 62.38 111 TYR A CA 1
ATOM 868 C C . TYR A 1 111 ? 5.058 -23.471 -21.057 1.00 62.38 111 TYR A C 1
ATOM 870 O O . TYR A 1 111 ? 5.319 -24.309 -21.923 1.00 62.38 111 TYR A O 1
ATOM 878 N N . LEU A 1 112 ? 5.565 -23.535 -19.824 1.00 63.38 112 LEU A N 1
ATOM 879 C CA . LEU A 1 112 ? 6.266 -24.723 -19.345 1.00 63.38 112 LEU A CA 1
ATOM 880 C C . LEU A 1 112 ? 5.330 -25.932 -19.501 1.00 63.38 112 LEU A C 1
ATOM 882 O O . LEU A 1 112 ? 4.176 -25.848 -19.071 1.00 63.38 112 LEU A O 1
ATOM 886 N N . PRO A 1 113 ? 5.788 -27.056 -20.083 1.00 64.12 113 PRO A N 1
ATOM 887 C CA . PRO A 1 113 ? 5.012 -28.284 -20.142 1.00 64.12 113 PRO A CA 1
ATOM 888 C C . PRO 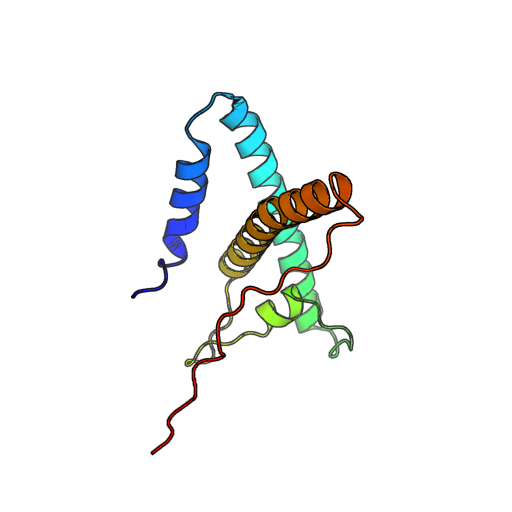A 1 113 ? 5.006 -28.922 -18.749 1.00 64.12 113 PRO A C 1
ATOM 890 O O . PRO A 1 113 ? 5.661 -29.931 -18.508 1.00 64.12 113 PRO A O 1
ATOM 893 N N . HIS A 1 114 ? 4.307 -28.304 -17.800 1.00 60.41 114 HIS A N 1
ATOM 894 C CA . HIS A 1 114 ? 3.958 -28.966 -16.558 1.00 60.41 114 HIS A CA 1
ATOM 895 C C . HIS A 1 114 ? 2.508 -29.433 -16.685 1.00 60.41 114 HIS A C 1
ATOM 897 O O . HIS A 1 114 ? 1.616 -28.591 -16.837 1.00 60.41 114 HIS A O 1
ATOM 903 N N . PRO A 1 115 ? 2.236 -30.751 -16.694 1.00 60.53 115 PRO A N 1
ATOM 904 C CA . PRO A 1 115 ? 0.865 -31.218 -16.602 1.00 60.53 115 PRO A CA 1
ATOM 905 C C . PRO A 1 115 ? 0.263 -30.644 -15.319 1.00 60.53 115 PRO A C 1
ATOM 907 O O . PRO A 1 115 ? 0.872 -30.727 -14.251 1.00 60.53 115 PRO A O 1
ATOM 910 N N . ARG A 1 116 ? -0.924 -30.033 -15.431 1.00 63.66 116 ARG A N 1
ATOM 911 C CA . ARG A 1 116 ? -1.724 -29.636 -14.267 1.00 63.66 116 ARG A CA 1
ATOM 912 C C . ARG A 1 116 ? -1.795 -30.854 -13.330 1.00 63.66 116 ARG A C 1
ATOM 914 O O . ARG A 1 116 ? -2.118 -31.936 -13.838 1.00 63.66 116 ARG A O 1
ATOM 921 N N . PRO A 1 117 ? -1.480 -30.723 -12.026 1.00 66.12 117 PRO A N 1
ATOM 922 C CA . PRO A 1 117 ? -1.671 -31.811 -11.080 1.00 66.12 117 PRO A CA 1
ATOM 923 C C . PRO A 1 117 ? -3.089 -32.346 -11.259 1.00 66.12 117 PRO A C 1
ATOM 925 O O . PRO A 1 117 ? -4.046 -31.575 -11.292 1.00 66.12 117 PRO A O 1
ATOM 928 N N . LYS A 1 118 ? -3.219 -33.650 -11.504 1.00 69.06 118 LYS A N 1
ATOM 929 C CA . LYS A 1 118 ? -4.537 -34.274 -11.506 1.00 69.06 118 LYS A CA 1
ATOM 930 C C . LYS A 1 118 ? -4.980 -34.283 -10.055 1.00 69.06 118 LYS A C 1
ATOM 932 O O . LYS A 1 118 ? -4.357 -34.971 -9.248 1.00 69.06 118 LYS A O 1
ATOM 937 N N . ASP A 1 119 ? -6.009 -33.511 -9.738 1.00 72.94 119 ASP A N 1
ATOM 938 C CA . ASP A 1 119 ? -6.649 -33.592 -8.437 1.00 72.94 119 ASP A CA 1
ATOM 939 C C . ASP A 1 119 ? -7.291 -34.982 -8.333 1.00 72.94 119 ASP A C 1
ATOM 941 O O . ASP A 1 119 ? -8.341 -35.253 -8.919 1.00 72.94 119 ASP A O 1
ATOM 945 N N . TYR A 1 120 ? -6.612 -35.910 -7.660 1.00 65.81 120 TYR A N 1
ATOM 946 C CA . TYR A 1 120 ? -7.201 -37.187 -7.279 1.00 65.81 120 TYR A CA 1
ATOM 947 C C . TYR A 1 120 ? -8.094 -36.929 -6.065 1.00 65.81 120 TYR A C 1
ATOM 949 O O . TYR A 1 120 ? -7.676 -37.115 -4.926 1.00 65.81 120 TYR A O 1
ATOM 957 N N . PHE A 1 121 ? -9.313 -36.453 -6.310 1.00 63.56 121 PHE A N 1
ATOM 958 C CA . PHE A 1 121 ? -10.383 -36.548 -5.325 1.00 63.56 121 PHE A CA 1
ATOM 959 C C . PHE A 1 121 ? -10.905 -37.989 -5.360 1.00 63.56 121 PHE A C 1
ATOM 961 O O . PHE A 1 121 ? -11.526 -38.402 -6.341 1.00 63.56 121 PHE A O 1
ATOM 968 N N . ALA A 1 122 ? -10.568 -38.752 -4.322 1.00 57.28 122 ALA A N 1
ATOM 969 C CA . ALA A 1 122 ? -11.153 -40.048 -3.994 1.00 57.28 122 ALA A CA 1
ATOM 970 C C . ALA A 1 122 ? -11.996 -39.896 -2.726 1.00 57.28 122 ALA A C 1
ATOM 972 O O . ALA A 1 122 ? -11.568 -39.114 -1.844 1.00 57.28 122 ALA A O 1
#

Nearest PDB structures (foldseek):
  4uyl-assembly1_A  TM=7.180E-01  e=3.866E-02  Aspergillus fumigatus
  4bjk-assembly4_D  TM=5.225E-01  e=3.034E-02  Trypanosoma brucei
  3l4d-assembly1_A  TM=5.638E-01  e=4.926E-02  Leishmania infantum
  3tik-assembly1_C-1  TM=5.210E-01  e=3.224E-02  Trypanosoma brucei
  4bjk-assembly3_C  TM=5.578E-01  e=7.527E-02  Trypanosoma brucei

Sequence (122 aa):
MGWPYFGNTLSFIKAFKSSDPDSFISSYACKKLVDALLDILSARRAERVTAAPQAKQDMTDALIDAEDEKGQKLSDEEIIDILIMYLNAGHESIAHITMLERLNPKRPLQYLPHPRPKDYFA

Organism: NCBI:txid152367

Mean predicted aligned error: 12.73 Å

Radius of gyration: 19.96 Å; Cα contacts (8 Å, |Δi|>4): 34; chains: 1; bounding box: 48×51×46 Å

pLDDT: mean 74.43, std 13.62, range [41.75, 92.12]

Solvent-accessible surface area (backbone atoms only — not comparable to full-atom values): 7670 Å² total; per-residue (Å²): 134,79,74,78,65,76,86,55,46,67,58,48,58,51,59,77,46,66,87,51,89,64,34,61,62,54,49,51,53,48,48,54,50,50,52,53,51,49,56,52,49,52,53,52,56,56,48,58,78,77,51,76,91,72,95,77,76,52,74,67,55,52,47,65,70,36,58,49,102,83,69,51,58,63,51,71,67,60,51,49,52,50,51,52,52,50,51,54,54,45,50,60,52,50,53,50,51,53,51,51,43,70,75,44,77,81,64,74,89,76,76,75,94,64,79,75,79,78,81,80,83,124